Protein AF-A0A8I6S259-F1 (afdb_monomer)

pLDDT: mean 75.03, std 15.64, range [38.78, 97.5]

Structure (mmCIF, N/CA/C/O backbone):
data_AF-A0A8I6S259-F1
#
_entry.id   AF-A0A8I6S259-F1
#
loop_
_atom_site.group_PDB
_atom_site.id
_atom_site.type_symbol
_atom_site.label_atom_id
_atom_site.label_alt_id
_atom_site.label_comp_id
_atom_site.label_asym_id
_atom_site.label_entity_id
_atom_site.label_seq_id
_atom_site.pdbx_PDB_ins_code
_atom_site.Cartn_x
_atom_site.Cartn_y
_atom_site.Cartn_z
_atom_site.occupancy
_atom_site.B_iso_or_equiv
_atom_site.auth_seq_id
_atom_site.auth_comp_id
_atom_site.auth_asym_id
_atom_site.auth_atom_id
_atom_site.pdbx_PDB_model_num
ATOM 1 N N . MET A 1 1 ? -54.378 41.613 -14.736 1.00 38.78 1 MET A N 1
ATOM 2 C CA . MET A 1 1 ? -54.073 41.011 -13.419 1.00 38.78 1 MET A CA 1
ATOM 3 C C . MET A 1 1 ? -52.557 40.921 -13.342 1.00 38.78 1 MET A C 1
ATOM 5 O O . MET A 1 1 ? -51.983 40.235 -14.173 1.00 38.78 1 MET A O 1
ATOM 9 N N . GLY A 1 2 ? -51.939 41.792 -12.538 1.00 46.84 2 GLY A N 1
ATOM 10 C CA . GLY A 1 2 ? -50.554 42.257 -12.702 1.00 46.84 2 GLY A CA 1
ATOM 11 C C . GLY A 1 2 ? -49.469 41.297 -12.212 1.00 46.84 2 GLY A C 1
ATOM 12 O O . GLY A 1 2 ? -49.642 40.608 -11.212 1.00 46.84 2 GLY A O 1
ATOM 13 N N . GLU A 1 3 ? -48.351 41.296 -12.938 1.00 56.00 3 GLU A N 1
ATOM 14 C CA . GLU A 1 3 ? -47.105 40.598 -12.616 1.00 56.00 3 GLU A CA 1
ATOM 15 C C . GLU A 1 3 ? -46.455 41.259 -11.384 1.00 56.00 3 GLU A C 1
ATOM 17 O O . GLU A 1 3 ? -46.170 42.457 -11.383 1.00 56.00 3 GLU A O 1
ATOM 22 N N . SER A 1 4 ? -46.260 40.500 -10.304 1.00 58.19 4 SER A N 1
ATOM 23 C CA . SER A 1 4 ? -45.637 40.975 -9.066 1.00 58.19 4 SER A CA 1
ATOM 24 C C . SER A 1 4 ? -44.118 41.101 -9.238 1.00 58.19 4 SER A C 1
ATOM 26 O O . SER A 1 4 ? -43.388 40.128 -9.050 1.00 58.19 4 SER A O 1
ATOM 28 N N . GLY A 1 5 ? -43.649 42.290 -9.622 1.00 64.00 5 GLY A N 1
ATOM 29 C CA . GLY A 1 5 ? -42.230 42.657 -9.580 1.00 64.00 5 GLY A CA 1
ATOM 30 C C . GLY A 1 5 ? -41.739 42.904 -8.148 1.00 64.00 5 GLY A C 1
ATOM 31 O O . GLY A 1 5 ? -42.523 43.263 -7.271 1.00 64.00 5 GLY A O 1
ATOM 32 N N . ASP A 1 6 ? -40.441 42.697 -7.914 1.00 68.62 6 ASP A N 1
ATOM 33 C CA . ASP A 1 6 ? -39.787 42.893 -6.613 1.00 68.62 6 ASP A CA 1
ATOM 34 C C . ASP A 1 6 ? -39.944 44.354 -6.130 1.00 68.62 6 ASP A C 1
ATOM 36 O O . ASP A 1 6 ? -39.502 45.269 -6.835 1.00 68.62 6 ASP A O 1
ATOM 40 N N . PRO A 1 7 ? -40.553 44.606 -4.950 1.00 67.88 7 PRO A N 1
ATOM 41 C CA . PRO A 1 7 ? -40.802 45.960 -4.449 1.00 67.88 7 PRO A CA 1
ATOM 42 C C . PRO A 1 7 ? -39.524 46.755 -4.139 1.00 67.88 7 PRO A C 1
ATOM 44 O O . PRO A 1 7 ? -39.611 47.962 -3.912 1.00 67.88 7 PRO A O 1
ATOM 47 N N . TYR A 1 8 ? -38.350 46.114 -4.136 1.00 71.12 8 TYR A N 1
ATOM 48 C CA . TYR A 1 8 ? -37.067 46.757 -3.836 1.00 71.12 8 TYR A CA 1
ATOM 49 C C . TYR A 1 8 ? -36.124 46.878 -5.044 1.00 71.12 8 TYR A C 1
ATOM 51 O O . TYR A 1 8 ? -34.986 47.330 -4.891 1.00 71.12 8 TYR A O 1
ATOM 59 N N . PHE A 1 9 ? -36.561 46.511 -6.254 1.00 72.88 9 PHE A N 1
ATOM 60 C CA . PHE A 1 9 ? -35.723 46.627 -7.448 1.00 72.88 9 PHE A CA 1
ATOM 61 C C . PHE A 1 9 ? -35.606 48.086 -7.914 1.00 72.88 9 PHE A C 1
ATOM 63 O O . PHE A 1 9 ? -36.580 48.685 -8.368 1.00 72.88 9 PHE A O 1
ATOM 70 N N . VAL A 1 10 ? -34.397 48.655 -7.846 1.00 74.56 10 VAL A N 1
ATOM 71 C CA . VAL A 1 10 ? -34.090 50.007 -8.348 1.00 74.56 10 VAL A CA 1
ATOM 72 C C . VAL A 1 10 ? -33.462 49.899 -9.747 1.00 74.56 10 VAL A C 1
ATOM 74 O O . VAL A 1 10 ? -32.316 49.449 -9.861 1.00 74.56 10 VAL A O 1
ATOM 77 N N . PRO A 1 11 ? -34.161 50.300 -10.829 1.00 72.81 11 PRO A N 1
ATOM 78 C CA . PRO A 1 11 ? -33.643 50.167 -12.187 1.00 72.81 11 PRO A CA 1
ATOM 79 C C . PRO A 1 11 ? -32.402 51.041 -12.416 1.00 72.81 11 PRO A C 1
ATOM 81 O O . PRO A 1 11 ? -32.417 52.250 -12.195 1.00 72.81 11 PRO A O 1
ATOM 84 N N . THR A 1 12 ? -31.322 50.450 -12.925 1.00 75.81 12 THR A N 1
ATOM 85 C CA . THR A 1 12 ? -30.148 51.184 -13.428 1.00 75.81 12 THR A CA 1
ATOM 86 C C . THR A 1 12 ? -30.270 51.454 -14.932 1.00 75.81 12 THR A C 1
ATOM 88 O O . THR A 1 12 ? -31.060 50.819 -15.630 1.00 75.81 12 THR A O 1
ATOM 91 N N . ARG A 1 13 ? -29.472 52.378 -15.483 1.00 67.00 13 ARG A N 1
ATOM 92 C CA . ARG A 1 13 ? -29.540 52.810 -16.899 1.00 67.00 1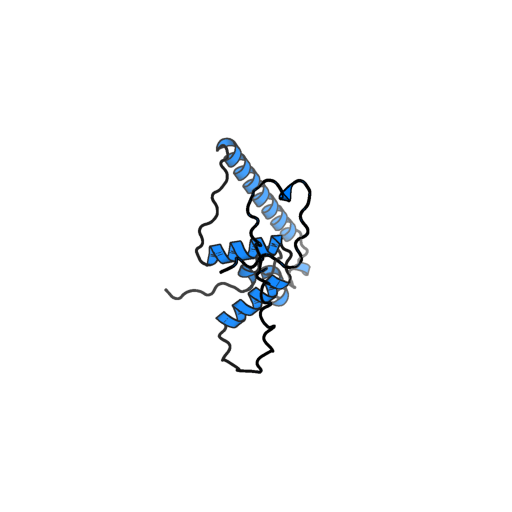3 ARG A CA 1
ATOM 93 C C . ARG A 1 13 ? -29.383 51.668 -17.922 1.00 67.00 13 ARG A C 1
ATOM 95 O O . ARG A 1 13 ? -29.850 51.789 -19.051 1.00 67.00 13 ARG A O 1
ATOM 102 N N . SER A 1 14 ? -28.751 50.558 -17.540 1.00 65.69 14 SER A N 1
ATOM 103 C CA . SER A 1 14 ? -28.657 49.330 -18.344 1.00 65.69 14 SER A CA 1
ATOM 104 C C . SER A 1 14 ? -29.906 48.442 -18.252 1.00 65.69 14 SER A C 1
ATOM 106 O O . SER A 1 14 ? -30.209 47.740 -19.212 1.00 65.69 14 SER A O 1
ATOM 108 N N . SER A 1 15 ? -30.654 48.501 -17.147 1.00 64.62 15 SER A N 1
ATOM 109 C CA . SER A 1 15 ? -31.844 47.673 -16.889 1.00 64.62 15 SER A CA 1
ATOM 110 C C . SER A 1 15 ? -33.110 48.125 -17.632 1.00 64.62 15 SER A C 1
ATOM 112 O O . SER A 1 15 ? -34.008 47.315 -17.833 1.00 64.62 15 SER A O 1
ATOM 114 N N . VAL A 1 16 ? -33.157 49.380 -18.101 1.00 63.53 16 VAL A N 1
ATOM 115 C CA . VAL A 1 16 ? -34.288 49.969 -18.855 1.00 63.53 16 VAL A CA 1
ATOM 116 C C . VAL A 1 16 ? -34.340 49.472 -20.310 1.00 63.53 16 VAL A C 1
ATOM 118 O O . VAL A 1 16 ? -35.315 49.697 -21.023 1.00 63.53 16 VAL A O 1
ATOM 121 N N . ARG A 1 17 ? -33.307 48.758 -20.779 1.00 62.50 17 ARG A N 1
ATOM 122 C CA . ARG A 1 17 ? -33.260 48.197 -22.136 1.00 62.50 17 ARG A CA 1
ATOM 123 C C . ARG A 1 17 ? -34.144 46.952 -22.261 1.00 62.50 17 ARG A C 1
ATOM 125 O O . ARG A 1 17 ? -33.601 45.885 -22.478 1.00 62.50 17 ARG A O 1
ATOM 132 N N . GLY A 1 18 ? -35.465 47.069 -22.107 1.00 62.84 18 GLY A N 1
ATOM 133 C CA . GLY A 1 18 ? -36.498 46.120 -22.577 1.00 62.84 18 GLY A CA 1
ATOM 134 C C . GLY A 1 18 ? -36.396 44.634 -22.185 1.00 62.84 18 GLY A C 1
ATOM 135 O O . GLY A 1 18 ? -37.230 43.843 -22.617 1.00 62.84 18 GLY A O 1
ATOM 136 N N . VAL A 1 19 ? -35.397 44.230 -21.402 1.00 64.25 19 VAL A N 1
ATOM 137 C CA . VAL A 1 19 ? -35.167 42.848 -20.985 1.00 64.25 19 VAL A CA 1
ATOM 138 C C . VAL A 1 19 ? -35.947 42.614 -19.698 1.00 64.25 19 VAL A C 1
ATOM 140 O O . VAL A 1 19 ? -35.794 43.360 -18.732 1.00 64.25 19 VAL A O 1
ATOM 143 N N . LYS A 1 20 ? -36.802 41.588 -19.700 1.00 69.00 20 LYS A N 1
ATOM 144 C CA . LYS A 1 20 ? -37.538 41.144 -18.512 1.00 69.00 20 LYS A CA 1
ATOM 145 C C . LYS A 1 20 ? -36.546 40.532 -17.520 1.00 69.00 20 LYS A C 1
ATOM 147 O O . LYS A 1 20 ? -35.781 39.648 -17.897 1.00 69.00 20 LYS A O 1
ATOM 152 N N . HIS A 1 21 ? -36.545 41.012 -16.278 1.00 67.38 21 HIS A N 1
ATOM 153 C CA . HIS A 1 21 ? -35.674 40.504 -15.215 1.00 67.38 21 HIS A CA 1
ATOM 154 C C . HIS A 1 21 ? -36.468 39.537 -14.336 1.00 67.38 21 HIS A C 1
ATOM 156 O O . HIS A 1 21 ? -37.525 39.902 -13.829 1.00 67.38 21 HIS A O 1
ATOM 162 N N . GLU A 1 22 ? -35.961 38.319 -14.151 1.00 72.75 22 GLU A N 1
ATOM 163 C CA . GLU A 1 22 ? -36.546 37.318 -13.253 1.00 72.75 22 GLU A CA 1
ATOM 164 C C . GLU A 1 22 ? -35.669 37.157 -12.005 1.00 72.75 22 GLU A C 1
ATOM 166 O O . GLU A 1 22 ? -34.440 37.080 -12.095 1.00 72.75 22 GLU A O 1
ATOM 171 N N . VAL A 1 23 ? -36.293 37.102 -10.827 1.00 72.50 23 VAL A N 1
ATOM 172 C CA . VAL A 1 23 ? -35.585 36.898 -9.557 1.00 72.50 23 VAL A CA 1
ATOM 173 C C . VAL A 1 23 ? -35.315 35.406 -9.368 1.00 72.50 23 VAL A C 1
ATOM 175 O O . VAL A 1 23 ? -36.231 34.626 -9.114 1.00 72.50 23 VAL A O 1
ATOM 178 N N . VAL A 1 24 ? -34.047 34.997 -9.457 1.00 74.81 24 VAL A N 1
ATOM 179 C CA . VAL A 1 24 ? -33.623 33.618 -9.172 1.00 74.81 24 VAL A CA 1
ATOM 180 C C . VAL A 1 24 ? -33.129 33.528 -7.729 1.00 74.81 24 VAL A C 1
ATOM 182 O O . VAL A 1 24 ? -32.024 33.964 -7.406 1.00 74.81 24 VAL A O 1
ATOM 185 N N . VAL A 1 25 ? -33.941 32.943 -6.846 1.00 75.94 25 VAL A N 1
ATOM 186 C CA . VAL A 1 25 ? -33.551 32.673 -5.454 1.00 75.94 25 VAL A CA 1
ATOM 187 C C . VAL A 1 25 ? -32.760 31.367 -5.401 1.00 75.94 25 VAL A C 1
ATOM 189 O O . VAL A 1 25 ? -33.317 30.278 -5.537 1.00 75.94 25 VAL A O 1
ATOM 192 N N . PHE A 1 26 ? -31.449 31.455 -5.1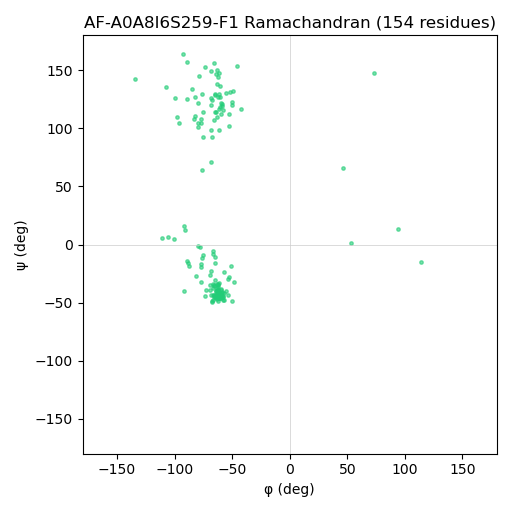83 1.00 64.12 26 PHE A N 1
ATOM 193 C CA . PHE A 1 26 ? -30.627 30.276 -4.919 1.00 64.12 26 PHE A CA 1
ATOM 194 C C . PHE A 1 26 ? -30.821 29.810 -3.472 1.00 64.12 26 PHE A C 1
ATOM 196 O O . PHE A 1 26 ? -30.326 30.428 -2.532 1.00 64.12 26 PHE A O 1
ATOM 203 N N . SER A 1 27 ? -31.514 28.685 -3.283 1.00 73.25 27 SER A N 1
ATOM 204 C CA . SER A 1 27 ? -31.506 27.978 -2.002 1.00 73.25 27 SER A CA 1
ATOM 205 C C . SER A 1 27 ? -30.224 27.150 -1.895 1.00 73.25 27 SER A C 1
ATOM 207 O O . SER A 1 27 ? -30.096 26.098 -2.531 1.00 73.25 27 SER A O 1
ATOM 209 N N . GLU A 1 28 ? -29.261 27.598 -1.094 1.00 67.56 28 GLU A N 1
ATOM 210 C CA . GLU A 1 28 ? -28.123 26.756 -0.734 1.00 67.56 28 GLU A CA 1
ATOM 211 C C . GLU A 1 28 ? -28.630 25.513 0.012 1.00 67.56 28 GLU A C 1
ATOM 213 O O . GLU A 1 28 ? -29.180 25.608 1.113 1.00 67.56 28 GLU A O 1
ATOM 218 N N . LYS A 1 29 ? -28.431 24.321 -0.564 1.00 64.56 29 LYS A N 1
ATOM 219 C CA . LYS A 1 29 ? -28.595 23.066 0.179 1.00 64.56 29 LYS A CA 1
ATOM 220 C C . LYS A 1 29 ? -27.494 22.999 1.233 1.00 64.56 29 LYS A C 1
ATOM 222 O O . LYS A 1 29 ? -26.393 22.523 0.963 1.00 64.56 29 LYS A O 1
ATOM 227 N N . ARG A 1 30 ? -27.779 23.485 2.441 1.00 64.50 30 ARG A N 1
ATOM 228 C CA . ARG A 1 30 ? -26.901 23.276 3.595 1.00 64.50 30 ARG A CA 1
ATOM 229 C C . ARG A 1 30 ? -26.779 21.771 3.820 1.00 64.50 30 ARG A C 1
ATOM 231 O O . ARG A 1 30 ? -27.782 21.092 4.014 1.00 64.50 30 ARG A O 1
ATOM 238 N N . HIS A 1 31 ? -25.559 21.241 3.776 1.00 63.38 31 HIS A N 1
ATOM 239 C CA . HIS A 1 31 ? -25.311 19.861 4.178 1.00 63.38 31 HIS A CA 1
ATOM 240 C C . HIS A 1 31 ? -25.738 19.701 5.639 1.00 63.38 31 HIS A C 1
ATOM 242 O O . HIS A 1 31 ? -25.119 20.278 6.535 1.00 63.38 31 HIS A O 1
ATOM 248 N N . GLU A 1 32 ? -26.796 18.930 5.879 1.00 63.91 32 GLU A N 1
ATOM 249 C CA . GLU A 1 32 ? -27.200 18.559 7.227 1.00 63.91 32 GLU A CA 1
ATOM 250 C C . GLU A 1 32 ? -26.030 17.835 7.899 1.00 63.91 32 GLU A C 1
ATOM 252 O O . GLU A 1 32 ? -25.584 16.765 7.467 1.00 63.91 32 GLU A O 1
ATOM 257 N N . LYS A 1 33 ? -25.485 18.443 8.957 1.00 62.91 33 LYS A N 1
ATOM 258 C CA . LYS A 1 33 ? -24.556 17.746 9.839 1.00 62.91 33 LYS A CA 1
ATOM 259 C C . LYS A 1 33 ? -25.346 16.602 10.462 1.00 62.91 33 LYS A C 1
ATOM 261 O O . LYS A 1 33 ? -26.240 16.849 11.265 1.00 62.91 33 LYS A O 1
ATOM 266 N N . LYS A 1 34 ? -25.027 15.363 10.073 1.00 61.81 34 LYS A N 1
ATOM 267 C CA . LYS A 1 34 ? -25.600 14.170 10.707 1.00 61.81 34 LYS A CA 1
ATOM 268 C C . LYS A 1 34 ? -25.457 14.320 12.226 1.00 61.81 34 LYS A C 1
ATOM 270 O O . LYS A 1 34 ? -24.356 14.676 12.666 1.00 61.81 34 LYS A O 1
ATOM 275 N N . PRO A 1 35 ? -26.518 14.076 13.013 1.00 47.53 35 PRO A N 1
ATOM 276 C CA . PRO A 1 35 ? -26.422 14.158 14.460 1.00 47.53 35 PRO A CA 1
ATOM 277 C C . PRO A 1 35 ? -25.293 13.235 14.917 1.00 47.53 35 PRO A C 1
ATOM 279 O O . PRO A 1 35 ? -25.194 12.085 14.480 1.00 47.53 35 PRO A O 1
ATOM 282 N N . VAL A 1 36 ? -24.404 13.768 15.757 1.00 56.59 36 VAL A N 1
ATOM 283 C CA . VAL A 1 36 ? -23.436 12.964 16.501 1.00 56.59 36 VAL A CA 1
ATOM 284 C C . VAL A 1 36 ? -24.284 12.055 17.376 1.00 56.59 36 VAL A C 1
ATOM 286 O O . VAL A 1 36 ? -24.850 12.504 18.367 1.00 56.59 36 VAL A O 1
ATOM 289 N N . VAL A 1 37 ? -24.471 10.817 16.919 1.00 57.38 37 VAL A N 1
ATOM 290 C CA . VAL A 1 37 ? -25.287 9.811 17.593 1.00 57.38 37 VAL A CA 1
ATOM 291 C C . VAL A 1 37 ? -24.785 9.716 19.026 1.00 57.38 37 VAL A C 1
ATOM 293 O O . VAL A 1 37 ? -23.638 9.334 19.270 1.00 57.38 37 VAL A O 1
ATOM 296 N N . ALA A 1 38 ? -25.637 10.147 19.956 1.00 50.19 38 ALA A N 1
ATOM 297 C CA . ALA A 1 38 ? -25.437 9.960 21.376 1.00 50.19 38 ALA A CA 1
ATOM 298 C C . ALA A 1 38 ? -25.163 8.474 21.614 1.00 50.19 38 ALA A C 1
ATOM 300 O O . ALA A 1 38 ? -25.864 7.620 21.077 1.00 50.19 38 ALA A O 1
ATOM 301 N N . ALA A 1 39 ? -24.107 8.185 22.372 1.00 54.62 39 ALA A N 1
ATOM 302 C CA . ALA A 1 39 ? -23.695 6.836 22.715 1.00 54.62 39 ALA A CA 1
ATOM 303 C C . ALA A 1 39 ? -24.879 6.059 23.313 1.00 54.62 39 ALA A C 1
ATOM 305 O O . ALA A 1 39 ? -25.238 6.250 24.477 1.00 54.62 39 ALA A O 1
ATOM 306 N N . GLU A 1 40 ? -25.491 5.194 22.505 1.00 54.06 40 GLU A N 1
ATOM 307 C CA . GLU A 1 40 ? -26.465 4.228 22.984 1.00 54.06 40 GLU A CA 1
ATOM 308 C C . GLU A 1 40 ? -25.744 3.278 23.938 1.00 54.06 40 GLU A C 1
ATOM 310 O O . GLU A 1 40 ? -24.817 2.547 23.578 1.00 54.06 40 GLU A O 1
ATOM 315 N N . LYS A 1 41 ? -26.154 3.354 25.201 1.00 52.56 41 LYS A N 1
ATOM 316 C CA . LYS A 1 41 ? -25.698 2.489 26.275 1.00 52.56 41 LYS A CA 1
ATOM 317 C C . LYS A 1 41 ? -26.060 1.041 25.936 1.00 52.56 41 LYS A C 1
ATOM 319 O O . LYS A 1 41 ? -27.229 0.695 25.819 1.00 52.56 41 LYS A O 1
ATOM 324 N N . SER A 1 42 ? -25.022 0.216 25.812 1.00 52.47 42 SER A N 1
ATOM 325 C CA . SER A 1 42 ? -24.998 -1.194 26.216 1.00 52.47 42 SER A CA 1
ATOM 326 C C . SER A 1 42 ? -26.195 -2.057 25.800 1.00 52.47 42 SER A C 1
ATOM 328 O O . SER A 1 42 ? -26.868 -2.640 26.644 1.00 52.47 42 SER A O 1
ATOM 330 N N . ASN A 1 43 ? -26.373 -2.271 24.498 1.00 51.78 43 ASN A N 1
ATOM 331 C CA . ASN A 1 43 ? -26.690 -3.630 24.078 1.00 51.78 43 ASN A CA 1
ATOM 332 C C . ASN A 1 43 ? -25.359 -4.380 24.071 1.00 51.78 43 ASN A C 1
ATOM 334 O O . ASN A 1 43 ? -24.562 -4.202 23.149 1.00 51.78 43 ASN A O 1
ATOM 338 N N . ILE A 1 44 ? -25.091 -5.174 25.112 1.00 59.31 44 ILE A N 1
ATOM 339 C CA . ILE A 1 44 ? -24.019 -6.177 25.092 1.00 59.31 44 ILE A CA 1
ATOM 340 C C . ILE A 1 44 ? -24.475 -7.243 24.089 1.00 59.31 44 ILE A C 1
ATOM 342 O O . ILE A 1 44 ? -24.921 -8.325 24.450 1.00 59.31 44 ILE A O 1
ATOM 346 N N . LYS A 1 45 ? -24.467 -6.892 22.800 1.00 65.31 45 LYS A N 1
ATOM 347 C CA . LYS A 1 45 ? -24.526 -7.872 21.728 1.00 65.31 45 LYS A CA 1
ATOM 348 C C . LYS A 1 45 ? -23.282 -8.714 21.926 1.00 65.31 45 LYS A C 1
ATOM 350 O O . LYS A 1 45 ? -22.190 -8.158 22.057 1.00 65.31 45 LYS A O 1
ATOM 355 N N . GLU A 1 46 ? -23.460 -10.024 22.007 1.00 71.19 46 GLU A N 1
ATOM 356 C CA . GLU A 1 46 ? -22.354 -10.971 21.986 1.00 71.19 46 GLU A CA 1
ATOM 357 C C . GLU A 1 46 ? -21.365 -10.522 20.906 1.00 71.19 46 GLU A C 1
ATOM 359 O O . GLU A 1 46 ? -21.726 -10.377 19.735 1.00 71.19 46 GLU A O 1
ATOM 364 N N . LEU A 1 47 ? -20.146 -10.172 21.325 1.00 68.50 47 LEU A N 1
ATOM 365 C CA . LEU A 1 47 ? -19.155 -9.605 20.425 1.00 68.50 47 LEU A CA 1
ATOM 366 C C . LEU A 1 47 ? -18.725 -10.698 19.451 1.00 68.50 47 LEU A C 1
ATOM 368 O O . LEU A 1 47 ? -17.865 -11.523 19.764 1.00 68.50 47 LEU A O 1
ATOM 372 N N . ASP A 1 48 ? -19.300 -10.693 18.248 1.00 86.75 48 ASP A N 1
ATOM 373 C CA . ASP A 1 48 ? -18.752 -11.476 17.151 1.00 86.75 48 ASP A CA 1
ATOM 374 C C . ASP A 1 48 ? -17.313 -10.998 16.932 1.00 86.75 48 ASP A C 1
ATOM 376 O O . ASP A 1 48 ? -17.045 -9.834 16.612 1.00 86.75 48 ASP A O 1
ATOM 380 N N . MET A 1 49 ? -16.362 -11.915 17.097 1.00 83.81 49 MET A N 1
ATOM 381 C CA . MET A 1 49 ? -14.939 -11.646 16.920 1.00 83.81 49 MET A CA 1
ATOM 382 C C . MET A 1 49 ? -14.637 -11.003 15.561 1.00 83.81 49 MET A C 1
ATOM 384 O O . MET A 1 49 ? -13.656 -10.264 15.444 1.00 83.81 49 MET A O 1
ATOM 388 N N . LYS A 1 50 ? -15.453 -11.255 14.526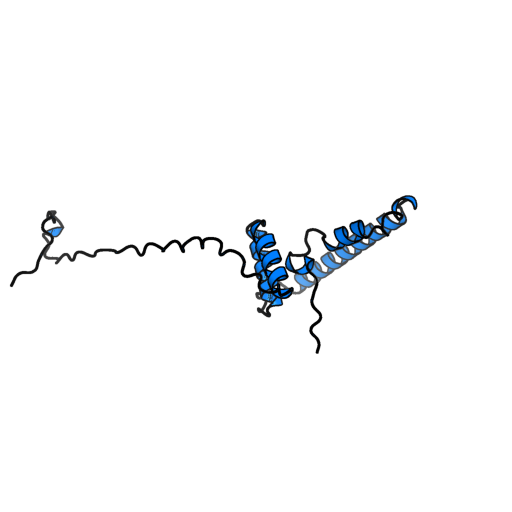 1.00 83.56 50 LYS A N 1
ATOM 389 C CA . LYS A 1 50 ? -15.328 -10.581 13.224 1.00 83.56 50 LYS A CA 1
ATOM 390 C C . LYS A 1 50 ? -15.640 -9.087 13.312 1.00 83.56 50 LYS A C 1
ATOM 392 O O . LYS A 1 50 ? -14.891 -8.292 12.745 1.00 83.56 50 LYS A O 1
ATOM 397 N N . GLN A 1 51 ? -16.700 -8.713 14.026 1.00 87.38 51 GLN A N 1
ATOM 398 C CA . GLN A 1 51 ? -17.100 -7.318 14.221 1.00 87.38 51 GLN A CA 1
ATOM 399 C C . GLN A 1 51 ? -16.058 -6.574 15.057 1.00 87.38 51 GLN A C 1
ATOM 401 O O . GLN A 1 51 ? -15.543 -5.549 14.614 1.00 87.38 51 GLN A O 1
ATOM 406 N N . ALA A 1 52 ? -15.629 -7.160 16.180 1.00 88.94 52 ALA A N 1
ATOM 407 C CA . ALA A 1 52 ? -14.596 -6.573 17.034 1.00 88.94 52 ALA A CA 1
ATOM 408 C C . ALA A 1 52 ? -13.281 -6.320 16.271 1.00 88.94 52 ALA A C 1
ATOM 410 O O . ALA A 1 52 ? -12.664 -5.261 16.391 1.00 88.94 52 ALA A O 1
ATOM 411 N N . ARG A 1 53 ? -12.856 -7.262 15.415 1.00 84.00 53 ARG A N 1
ATOM 412 C CA . ARG A 1 53 ? -11.674 -7.074 14.551 1.00 84.00 53 ARG A CA 1
ATOM 413 C C . ARG A 1 53 ? -11.838 -5.901 13.588 1.00 84.00 53 ARG A C 1
ATOM 415 O O . ARG A 1 53 ? -10.878 -5.163 13.370 1.00 84.00 53 ARG A O 1
ATOM 422 N N . PHE A 1 54 ? -13.022 -5.739 13.005 1.00 86.25 54 PHE A N 1
ATOM 423 C CA . PHE A 1 54 ? -13.299 -4.649 12.075 1.00 86.25 54 PHE A CA 1
ATOM 424 C C . PHE A 1 54 ? -13.323 -3.284 12.776 1.00 86.25 54 PHE A C 1
ATOM 426 O O . PHE A 1 54 ? -12.767 -2.317 12.255 1.00 86.25 54 PHE A O 1
ATOM 433 N N . GLU A 1 55 ? -13.884 -3.204 13.981 1.00 90.56 55 GLU A N 1
ATOM 434 C CA . GLU A 1 55 ? -13.870 -1.981 14.791 1.00 90.56 55 GLU A CA 1
ATOM 435 C C . GLU A 1 55 ? -12.453 -1.580 15.200 1.00 90.56 55 GLU A C 1
ATOM 437 O O . GLU A 1 55 ? -12.069 -0.421 15.032 1.00 90.56 55 GLU A O 1
ATOM 442 N N . ILE A 1 56 ? -11.638 -2.545 15.640 1.00 88.56 56 ILE A N 1
ATOM 443 C CA . ILE A 1 56 ? -10.220 -2.313 15.941 1.00 88.56 56 ILE A CA 1
ATOM 444 C C . ILE A 1 56 ? -9.478 -1.824 14.692 1.00 88.56 56 ILE A C 1
ATOM 446 O O . ILE A 1 56 ? -8.682 -0.892 14.787 1.00 88.56 56 ILE A O 1
ATOM 450 N N . TYR A 1 57 ? -9.741 -2.407 13.519 1.00 87.31 57 TYR A N 1
ATOM 451 C CA . TYR A 1 57 ? -9.160 -1.943 12.256 1.00 87.31 57 TYR A CA 1
ATOM 452 C C . TYR A 1 57 ? -9.562 -0.492 11.946 1.00 87.31 57 TYR A C 1
ATOM 454 O O . TYR A 1 57 ? -8.700 0.331 11.631 1.00 87.31 57 TYR A O 1
ATOM 462 N N . LYS A 1 58 ? -10.849 -0.148 12.088 1.00 90.75 58 LYS A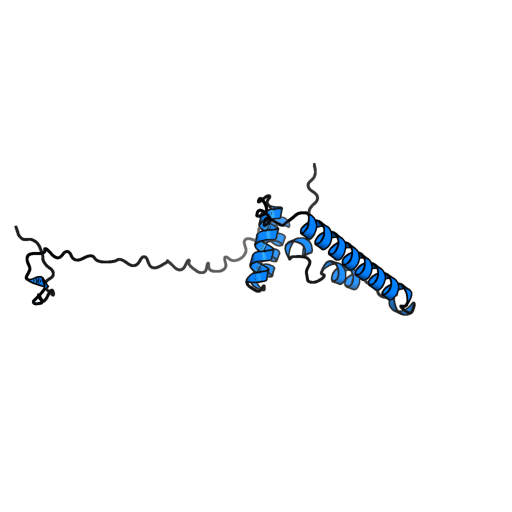 N 1
ATOM 463 C CA . LYS A 1 58 ? -11.363 1.212 11.861 1.00 90.75 58 LYS A CA 1
ATOM 464 C C . LYS A 1 58 ? -10.726 2.219 12.821 1.00 90.75 58 LYS A C 1
ATOM 466 O O . LYS A 1 58 ? -10.316 3.295 12.393 1.00 90.75 58 LYS A O 1
ATOM 471 N N . PHE A 1 59 ? -10.595 1.852 14.094 1.00 91.94 59 PHE A N 1
ATOM 472 C CA . PHE A 1 59 ? -9.914 2.657 15.106 1.00 91.94 59 PHE A CA 1
ATOM 473 C C . PHE A 1 59 ? -8.417 2.814 14.810 1.00 91.94 59 PHE A C 1
ATOM 475 O O . PHE A 1 59 ? -7.871 3.913 14.880 1.00 91.94 59 PHE A O 1
ATOM 482 N N . ALA A 1 60 ? -7.738 1.740 14.404 1.00 88.38 60 ALA A N 1
ATOM 483 C CA . ALA A 1 60 ? -6.346 1.831 13.985 1.00 88.38 60 ALA A CA 1
ATOM 484 C C . ALA A 1 60 ? -6.208 2.806 12.807 1.00 88.38 60 ALA A C 1
ATOM 486 O O . ALA A 1 60 ? -5.312 3.646 12.818 1.00 88.38 60 ALA A O 1
ATOM 487 N N . GLN A 1 61 ? -7.144 2.762 11.851 1.00 88.19 61 GLN A N 1
ATOM 488 C CA . GLN A 1 61 ? -7.166 3.630 10.679 1.00 88.19 61 GLN A CA 1
ATOM 489 C C . GLN A 1 61 ? -7.305 5.122 11.018 1.00 88.19 61 GLN A C 1
ATOM 491 O O . GLN A 1 61 ? -6.715 5.956 10.323 1.00 88.19 61 GLN A O 1
ATOM 496 N N . THR A 1 62 ? -8.040 5.491 12.074 1.00 90.44 62 THR A N 1
ATOM 497 C CA . THR A 1 62 ? -8.218 6.908 12.434 1.00 90.44 62 THR A CA 1
ATOM 498 C C . THR A 1 62 ? -6.898 7.594 12.783 1.00 90.44 62 THR A C 1
ATOM 500 O O . THR A 1 62 ? -6.720 8.758 12.416 1.00 90.44 62 THR A O 1
ATOM 503 N N . GLY A 1 63 ? -5.950 6.858 13.376 1.00 89.19 63 GLY A N 1
ATOM 504 C CA . GLY A 1 63 ? -4.636 7.361 13.794 1.00 89.19 63 GLY A CA 1
ATOM 505 C C . GLY A 1 63 ? -3.580 7.492 12.688 1.00 89.19 63 GLY A C 1
ATOM 506 O O . GLY A 1 63 ? -2.468 7.922 12.977 1.00 89.19 63 GLY A O 1
ATOM 507 N N . LEU A 1 64 ? -3.880 7.129 11.434 1.00 88.38 64 LEU A N 1
ATOM 508 C CA . LEU A 1 64 ? -2.909 7.240 10.338 1.00 88.38 64 LEU A CA 1
ATOM 509 C C . LEU A 1 64 ? -2.930 8.592 9.627 1.00 88.38 64 LEU A C 1
ATOM 511 O O . LEU A 1 64 ? -3.941 9.298 9.571 1.00 88.38 64 LEU A O 1
ATOM 515 N N . THR A 1 65 ? -1.802 8.901 8.992 1.00 92.75 65 THR A N 1
ATOM 516 C CA . THR A 1 65 ? -1.685 9.995 8.028 1.00 92.75 65 THR A CA 1
ATOM 517 C C . THR A 1 65 ? -2.527 9.706 6.777 1.00 92.75 65 THR A C 1
ATOM 519 O O . THR A 1 65 ? -2.804 8.551 6.446 1.00 92.75 65 THR A O 1
ATOM 522 N N . ASN A 1 66 ? -2.933 10.747 6.045 1.00 92.75 66 ASN A N 1
ATOM 523 C CA . ASN A 1 66 ? -3.701 10.602 4.801 1.00 92.75 66 ASN A CA 1
ATOM 524 C C . ASN A 1 66 ? -3.087 9.610 3.787 1.00 92.75 66 ASN A C 1
ATOM 526 O O . ASN A 1 66 ? -3.820 8.732 3.321 1.00 92.75 66 ASN A O 1
ATOM 530 N N . PRO A 1 67 ? -1.779 9.657 3.449 1.00 92.25 67 PRO A N 1
ATOM 531 C CA . PRO A 1 67 ? -1.210 8.704 2.496 1.00 92.25 67 PRO A CA 1
ATOM 532 C C . PRO A 1 67 ? -1.292 7.257 2.993 1.00 92.25 67 PRO A C 1
ATOM 534 O O . PRO A 1 67 ? -1.563 6.352 2.201 1.00 92.25 67 PRO A O 1
ATOM 537 N N . ASP A 1 68 ? -1.117 7.021 4.292 1.00 89.69 68 ASP A N 1
ATOM 538 C CA . ASP A 1 68 ? -1.169 5.669 4.845 1.00 89.69 68 ASP A CA 1
ATOM 539 C C . ASP A 1 68 ? -2.611 5.158 4.988 1.00 89.69 68 ASP A C 1
ATOM 541 O O . ASP A 1 68 ? -2.871 3.980 4.730 1.00 89.69 68 ASP A O 1
ATOM 545 N N . LYS A 1 69 ? -3.579 6.049 5.253 1.00 90.81 69 LYS A N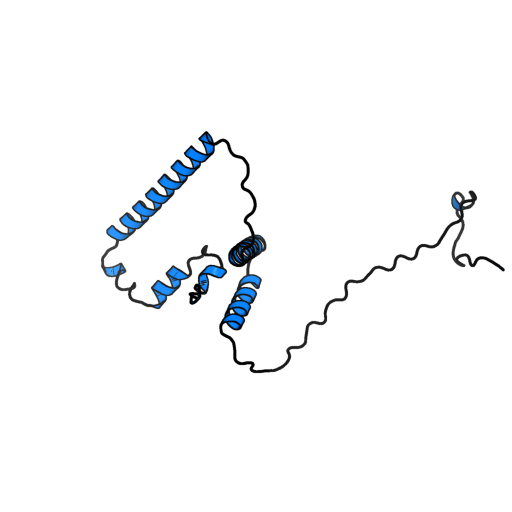 1
ATOM 546 C CA . LYS A 1 69 ? -5.020 5.749 5.150 1.00 90.81 69 LYS A CA 1
ATOM 547 C C . LYS A 1 69 ? -5.390 5.285 3.742 1.00 90.81 69 LYS A C 1
ATOM 549 O O . LYS A 1 69 ? -6.090 4.283 3.593 1.00 90.81 69 LYS A O 1
ATOM 554 N N . HIS A 1 70 ? -4.894 5.964 2.703 1.00 91.81 70 HIS A N 1
ATOM 555 C CA . HIS A 1 70 ? -5.132 5.556 1.315 1.00 91.81 70 HIS A CA 1
ATOM 556 C C . HIS A 1 70 ? -4.520 4.191 0.988 1.00 91.81 70 HIS A C 1
ATOM 558 O O . HIS A 1 70 ? -5.159 3.403 0.291 1.00 91.81 70 HIS A O 1
ATOM 564 N N . LYS A 1 71 ? -3.312 3.888 1.483 1.00 90.44 71 LYS A N 1
ATOM 565 C CA . LYS A 1 71 ? -2.700 2.557 1.320 1.00 90.44 71 LYS A CA 1
ATOM 566 C C . LYS A 1 71 ? -3.548 1.476 1.993 1.00 90.44 71 LYS A C 1
ATOM 568 O O . LYS A 1 71 ? -3.901 0.507 1.330 1.00 90.44 71 LYS A O 1
ATOM 573 N N . SER A 1 72 ? -3.963 1.695 3.243 1.00 90.00 72 SER A N 1
ATOM 574 C CA . SER A 1 72 ? -4.822 0.761 3.988 1.00 90.00 72 SER A CA 1
ATOM 575 C C . SER A 1 72 ? -6.149 0.492 3.277 1.00 90.00 72 SER A C 1
ATOM 577 O O . SER A 1 72 ? -6.566 -0.654 3.145 1.00 90.00 72 SER A O 1
ATOM 579 N N . ASN A 1 73 ? -6.797 1.538 2.756 1.00 90.69 73 ASN A N 1
ATOM 580 C CA . ASN A 1 73 ? -8.042 1.397 1.999 1.00 90.69 73 ASN A CA 1
ATOM 581 C C . ASN A 1 73 ? -7.857 0.599 0.707 1.00 90.69 73 ASN A C 1
ATOM 583 O O . ASN A 1 73 ? -8.708 -0.221 0.369 1.00 90.69 73 ASN A O 1
ATOM 587 N N . LYS A 1 74 ? -6.746 0.813 -0.010 1.00 91.31 74 LYS A N 1
ATOM 588 C CA . LYS A 1 74 ? -6.417 0.030 -1.208 1.00 91.31 74 LYS A CA 1
ATOM 589 C C . LYS A 1 74 ? -6.182 -1.438 -0.860 1.00 91.31 74 LYS A C 1
ATOM 591 O O . LYS A 1 74 ? -6.721 -2.302 -1.539 1.00 91.31 74 LYS A O 1
ATOM 596 N N . GLU A 1 75 ? -5.427 -1.723 0.199 1.00 89.69 75 GLU A N 1
ATOM 597 C CA . GLU A 1 75 ? -5.195 -3.093 0.678 1.00 89.69 75 GLU A CA 1
ATOM 598 C C . GLU A 1 75 ? -6.504 -3.794 1.059 1.00 89.69 75 GLU A C 1
ATOM 600 O O . GLU A 1 75 ? -6.733 -4.931 0.646 1.00 89.69 75 GLU A O 1
ATOM 605 N N . LEU A 1 76 ? -7.389 -3.102 1.785 1.00 89.88 76 LEU A N 1
ATOM 606 C CA . LEU A 1 76 ? -8.711 -3.617 2.134 1.00 89.88 76 LEU A CA 1
ATOM 607 C C . LEU A 1 76 ? -9.553 -3.898 0.885 1.00 89.88 76 LEU A C 1
ATOM 609 O O . LEU A 1 76 ? -10.134 -4.973 0.778 1.00 89.88 76 LEU A O 1
ATOM 613 N N . ALA A 1 77 ? -9.589 -2.971 -0.074 1.00 92.06 77 ALA A N 1
ATOM 614 C CA . ALA A 1 77 ? -10.325 -3.159 -1.320 1.00 92.06 77 ALA A CA 1
ATOM 615 C C . ALA A 1 77 ? -9.825 -4.395 -2.085 1.00 92.06 77 ALA A C 1
ATOM 617 O O . ALA A 1 77 ? -10.634 -5.219 -2.504 1.00 92.06 77 ALA A O 1
ATOM 618 N N . LEU A 1 78 ? -8.504 -4.575 -2.204 1.00 89.69 78 LEU A N 1
ATOM 619 C CA . LEU A 1 78 ? -7.911 -5.762 -2.831 1.00 89.69 78 LEU A CA 1
ATOM 620 C C . LEU A 1 78 ? -8.289 -7.052 -2.089 1.00 89.69 78 LEU A C 1
ATOM 622 O O . LEU A 1 78 ? -8.638 -8.044 -2.725 1.00 89.69 78 LEU A O 1
ATOM 626 N N . ALA A 1 79 ? -8.269 -7.044 -0.754 1.00 85.50 79 ALA A N 1
ATOM 627 C CA . ALA A 1 79 ? -8.669 -8.195 0.057 1.00 85.50 79 ALA A CA 1
ATOM 628 C C . ALA A 1 79 ? -10.163 -8.544 -0.091 1.00 85.50 79 ALA A C 1
ATOM 630 O O . ALA A 1 79 ? -10.532 -9.716 0.000 1.00 85.50 79 ALA A O 1
ATOM 631 N N . LEU A 1 80 ? -11.008 -7.542 -0.350 1.00 89.44 80 LEU A N 1
ATOM 632 C CA . LEU A 1 80 ? -12.426 -7.704 -0.686 1.00 89.44 80 LEU A CA 1
ATOM 633 C C . LEU A 1 80 ? -12.658 -8.129 -2.147 1.00 89.44 80 LEU A C 1
ATOM 635 O O . LEU A 1 80 ? -13.800 -8.361 -2.532 1.00 89.44 80 LEU A O 1
ATOM 639 N N . GLY A 1 81 ? -11.597 -8.266 -2.947 1.00 90.12 81 GLY A N 1
ATOM 640 C CA . GLY A 1 81 ? -11.670 -8.713 -4.338 1.00 90.12 81 GLY A CA 1
ATOM 641 C C . GLY A 1 81 ? -11.748 -7.586 -5.368 1.00 90.12 81 GLY A C 1
ATOM 642 O O . GLY A 1 81 ? -12.043 -7.854 -6.530 1.00 90.12 81 GLY A O 1
ATOM 643 N N . ALA A 1 82 ? -11.477 -6.333 -4.987 1.00 96.25 82 ALA A N 1
ATOM 644 C CA . ALA A 1 82 ? -11.340 -5.256 -5.959 1.00 96.25 82 ALA A CA 1
ATOM 645 C C . ALA A 1 82 ? -10.161 -5.526 -6.908 1.00 96.25 82 ALA A C 1
ATOM 647 O O . ALA A 1 82 ? -9.112 -6.035 -6.508 1.00 96.25 82 ALA A O 1
ATOM 648 N N . VAL A 1 83 ? -10.320 -5.138 -8.171 1.00 95.62 83 VAL A N 1
ATOM 649 C CA . VAL A 1 83 ? -9.276 -5.291 -9.188 1.00 95.62 83 VAL A CA 1
ATOM 650 C C . VAL A 1 83 ? -8.192 -4.221 -8.974 1.00 95.62 83 VAL A C 1
ATOM 652 O O . VAL A 1 83 ? -8.527 -3.038 -8.854 1.00 95.62 83 VAL A O 1
ATOM 655 N N . PRO A 1 84 ? -6.894 -4.585 -8.923 1.00 94.12 84 PRO A N 1
ATOM 656 C CA . PRO A 1 84 ? -5.819 -3.607 -8.793 1.00 94.12 84 PRO A CA 1
ATOM 657 C C . PRO A 1 84 ? -5.760 -2.667 -10.007 1.00 94.12 84 PRO A C 1
ATOM 659 O O . PRO A 1 84 ? -6.083 -3.073 -11.126 1.00 94.12 84 PRO A O 1
ATOM 662 N N . PRO A 1 85 ? -5.301 -1.416 -9.823 1.00 91.94 85 PRO A N 1
ATOM 663 C CA . PRO A 1 85 ? -5.129 -0.492 -10.936 1.00 91.94 85 PRO A CA 1
ATOM 664 C C . PRO A 1 85 ? -4.106 -1.033 -11.943 1.00 91.94 85 PRO A C 1
ATOM 666 O O . PRO A 1 85 ? -3.132 -1.691 -11.572 1.00 91.94 85 PRO A O 1
ATOM 669 N N . LYS A 1 86 ? -4.312 -0.723 -13.229 1.00 94.31 86 LYS A N 1
ATOM 670 C CA . LYS A 1 86 ? -3.390 -1.125 -14.298 1.00 94.31 86 LYS A CA 1
ATOM 671 C C . LYS A 1 86 ? -2.016 -0.480 -14.093 1.00 94.31 86 LYS A C 1
ATOM 673 O O . LYS A 1 86 ? -1.912 0.707 -13.781 1.00 94.31 86 LYS A O 1
ATOM 678 N N . ASN A 1 87 ? -0.961 -1.263 -14.308 1.00 91.44 87 ASN A N 1
ATOM 679 C CA . ASN A 1 87 ? 0.408 -0.758 -14.278 1.00 91.44 87 ASN A CA 1
ATOM 680 C C . ASN A 1 87 ? 0.659 0.185 -15.461 1.00 91.44 87 ASN A C 1
ATOM 682 O O . ASN A 1 87 ? 0.100 0.006 -16.543 1.00 91.44 87 ASN A O 1
ATOM 686 N N . LYS A 1 88 ? 1.542 1.167 -15.260 1.00 93.56 88 LYS A N 1
ATOM 687 C CA . LYS A 1 88 ? 2.007 2.040 -16.344 1.00 93.56 88 LYS A CA 1
ATOM 688 C C . LYS A 1 88 ? 2.783 1.219 -17.376 1.00 93.56 88 LYS A C 1
ATOM 690 O O . LYS A 1 88 ? 3.474 0.263 -17.020 1.00 93.56 88 LYS A O 1
ATOM 695 N N . TYR A 1 89 ? 2.686 1.614 -18.643 1.00 94.56 89 TYR A N 1
ATOM 696 C CA . TYR A 1 89 ? 3.500 1.024 -19.699 1.00 94.56 89 TYR A CA 1
ATOM 697 C C . TYR A 1 89 ? 4.979 1.351 -19.464 1.00 94.56 89 TYR A C 1
ATOM 699 O O . TYR A 1 89 ? 5.341 2.507 -19.245 1.00 94.56 89 TYR A O 1
ATOM 707 N N . LEU A 1 90 ? 5.827 0.325 -19.508 1.00 94.81 90 LEU A N 1
ATOM 708 C CA . LEU A 1 90 ? 7.277 0.431 -19.382 1.00 94.81 90 LEU A CA 1
ATOM 709 C C . LEU A 1 90 ? 7.928 -0.428 -20.468 1.00 94.81 90 LEU A C 1
ATOM 711 O O . LEU A 1 90 ? 7.456 -1.526 -20.764 1.00 94.81 90 LEU A O 1
ATOM 715 N N . ASN A 1 91 ? 9.034 0.050 -21.046 1.00 97.38 91 ASN A N 1
ATOM 716 C CA . ASN A 1 91 ? 9.811 -0.741 -22.001 1.00 97.38 91 ASN A CA 1
ATOM 717 C C . ASN A 1 91 ? 10.331 -2.013 -21.311 1.00 97.38 91 ASN A C 1
ATOM 719 O O . ASN A 1 91 ? 10.955 -1.941 -20.250 1.00 97.38 91 ASN A O 1
ATOM 723 N N . TYR A 1 92 ? 10.111 -3.168 -21.939 1.00 96.00 92 TYR A N 1
ATOM 724 C CA . TYR A 1 92 ? 10.464 -4.470 -21.383 1.00 96.00 92 TYR A CA 1
ATOM 725 C C . TYR A 1 92 ? 11.941 -4.593 -20.983 1.00 96.00 92 TYR A C 1
ATOM 727 O O . TYR A 1 92 ? 12.236 -5.154 -19.927 1.00 96.00 92 TYR A O 1
ATOM 735 N N . LYS A 1 93 ? 12.871 -4.046 -21.781 1.00 97.50 93 LYS A N 1
ATOM 736 C CA . LYS A 1 93 ? 14.312 -4.119 -21.477 1.00 97.50 93 LYS A CA 1
ATOM 737 C C . LYS A 1 93 ? 14.623 -3.415 -20.151 1.00 97.50 93 LYS A C 1
ATOM 739 O O . LYS A 1 93 ? 15.241 -4.012 -19.275 1.00 97.50 93 LYS A O 1
ATOM 744 N N . LYS A 1 94 ? 14.069 -2.212 -19.960 1.00 96.88 94 LYS A N 1
ATOM 745 C CA . LYS A 1 94 ? 14.200 -1.433 -18.716 1.00 96.88 94 LYS A CA 1
ATOM 746 C C . LYS A 1 94 ? 13.560 -2.154 -17.527 1.00 96.88 94 LYS A C 1
ATOM 748 O O . LYS A 1 94 ? 14.207 -2.337 -16.501 1.00 96.88 94 LYS A O 1
ATOM 753 N N . LEU A 1 95 ? 12.338 -2.665 -17.696 1.00 96.19 95 LEU A N 1
ATOM 754 C CA . LEU A 1 95 ? 11.629 -3.407 -16.646 1.00 96.19 95 LEU A CA 1
ATOM 755 C C . LEU A 1 95 ? 12.396 -4.664 -16.199 1.00 96.19 95 LEU A C 1
ATOM 757 O O . LEU A 1 95 ? 12.406 -5.017 -15.017 1.00 96.19 95 LEU A O 1
ATOM 761 N N . LYS A 1 96 ? 13.034 -5.368 -17.139 1.00 97.25 96 LYS A N 1
ATOM 762 C CA . LYS A 1 96 ? 13.834 -6.563 -16.847 1.00 97.25 96 LYS A CA 1
ATOM 763 C C . LYS A 1 96 ? 15.070 -6.216 -16.018 1.00 97.25 96 LYS A C 1
ATOM 765 O O . LYS A 1 96 ? 15.366 -6.926 -15.057 1.00 97.25 96 LYS A O 1
ATOM 770 N N . GLU A 1 97 ? 15.761 -5.134 -16.365 1.00 97.44 97 GLU A N 1
ATOM 771 C CA . GLU A 1 97 ? 16.915 -4.644 -15.608 1.00 97.44 97 GLU A CA 1
ATOM 772 C C . GLU A 1 97 ? 16.533 -4.181 -14.201 1.00 97.44 97 GLU A C 1
ATOM 774 O O . GLU A 1 97 ? 17.196 -4.571 -13.242 1.00 97.44 97 GLU A O 1
ATOM 779 N N . GLU A 1 98 ? 15.449 -3.414 -14.059 1.00 96.25 98 GLU A N 1
ATOM 780 C CA . GLU A 1 98 ? 14.928 -2.976 -12.756 1.00 96.25 98 GLU A CA 1
ATOM 781 C C . GLU A 1 98 ? 14.612 -4.176 -11.858 1.00 96.25 98 GLU A C 1
ATOM 783 O O . GLU A 1 98 ? 15.092 -4.261 -10.728 1.00 96.25 98 GLU A O 1
ATOM 788 N N . ARG A 1 99 ? 13.903 -5.182 -12.388 1.00 96.25 99 ARG A N 1
ATOM 789 C CA . ARG A 1 99 ? 13.611 -6.419 -11.645 1.00 96.25 99 ARG A CA 1
ATOM 790 C C . ARG A 1 99 ? 14.867 -7.197 -11.261 1.00 96.25 99 ARG A C 1
ATOM 792 O O . ARG A 1 99 ? 14.870 -7.846 -10.214 1.00 96.25 99 ARG A O 1
ATOM 799 N N . LYS A 1 100 ? 15.908 -7.192 -12.099 1.00 97.44 100 LYS A N 1
ATOM 800 C CA . LYS A 1 100 ? 17.186 -7.846 -11.783 1.00 97.44 100 LYS A CA 1
ATOM 801 C C . LYS A 1 100 ? 17.884 -7.117 -10.631 1.00 97.44 100 LYS A C 1
ATOM 803 O O . LYS A 1 100 ? 18.219 -7.765 -9.641 1.00 97.44 100 LYS A O 1
ATOM 808 N N . ARG A 1 101 ? 17.980 -5.785 -10.704 1.00 96.75 101 ARG A N 1
ATOM 809 C CA . ARG A 1 101 ? 18.543 -4.937 -9.640 1.00 96.75 101 ARG A CA 1
ATOM 810 C C . ARG A 1 101 ? 17.799 -5.111 -8.315 1.00 96.75 101 ARG A C 1
ATOM 812 O O . ARG A 1 101 ? 18.425 -5.385 -7.295 1.00 96.75 101 ARG A O 1
ATOM 819 N N . GLU A 1 102 ? 16.466 -5.073 -8.327 1.00 95.94 102 GLU A N 1
ATOM 820 C CA . GLU A 1 102 ? 15.665 -5.297 -7.117 1.00 95.94 102 GLU A CA 1
ATOM 821 C C . GLU A 1 102 ? 15.902 -6.677 -6.486 1.00 95.94 102 GLU A C 1
ATOM 823 O O . GLU A 1 102 ? 15.905 -6.811 -5.260 1.00 95.94 102 GLU A O 1
ATOM 828 N N . LYS A 1 103 ? 16.055 -7.728 -7.303 1.00 95.94 103 LYS A N 1
ATOM 829 C CA . LYS A 1 103 ? 16.351 -9.080 -6.805 1.00 95.94 103 LYS A CA 1
ATOM 830 C C . LYS A 1 103 ? 17.731 -9.140 -6.161 1.00 95.94 103 LYS A C 1
ATOM 832 O O . LYS A 1 103 ? 17.855 -9.694 -5.071 1.00 95.94 103 LYS A O 1
ATOM 837 N N . GLU A 1 104 ? 18.735 -8.555 -6.802 1.00 95.75 104 GLU A N 1
ATOM 838 C CA . GLU A 1 104 ? 20.098 -8.491 -6.271 1.00 95.75 104 GLU A CA 1
ATOM 839 C C . GLU A 1 104 ? 20.149 -7.710 -4.954 1.00 95.75 104 GLU A C 1
ATOM 841 O O . GLU A 1 104 ? 20.724 -8.195 -3.983 1.00 95.75 104 GLU A O 1
ATOM 846 N N . GLU A 1 105 ? 19.478 -6.560 -4.857 1.00 94.75 105 GLU A N 1
ATOM 847 C CA . GLU A 1 105 ? 19.373 -5.809 -3.600 1.00 94.75 105 GLU A CA 1
ATOM 848 C C . GLU A 1 105 ? 18.659 -6.594 -2.497 1.00 94.75 105 GLU A C 1
ATOM 850 O O . GLU A 1 105 ? 19.081 -6.569 -1.338 1.00 94.75 105 GLU A O 1
ATOM 855 N N . LYS A 1 106 ? 17.572 -7.302 -2.831 1.00 92.56 106 LYS A N 1
ATOM 856 C CA . LYS A 1 106 ? 16.861 -8.160 -1.871 1.00 92.56 106 LYS A CA 1
ATOM 857 C C . LYS A 1 106 ? 17.757 -9.291 -1.374 1.00 92.56 106 LYS A C 1
ATOM 859 O O . LYS A 1 106 ? 17.701 -9.596 -0.184 1.00 92.56 106 LYS A O 1
ATOM 864 N N . ASN A 1 107 ? 18.570 -9.888 -2.243 1.00 92.25 107 ASN A N 1
ATOM 865 C CA . ASN A 1 107 ? 19.522 -10.929 -1.858 1.00 92.25 107 ASN A CA 1
ATOM 866 C C . ASN A 1 107 ? 20.632 -10.357 -0.974 1.00 92.25 107 ASN A C 1
ATOM 868 O O . ASN A 1 107 ? 20.773 -10.814 0.153 1.00 92.25 107 ASN A O 1
ATOM 872 N N . LYS A 1 108 ? 21.272 -9.250 -1.372 1.00 91.62 108 LYS A N 1
ATOM 873 C CA . LYS A 1 108 ? 22.273 -8.556 -0.541 1.00 91.62 108 LYS A CA 1
ATOM 874 C C . LYS A 1 108 ? 21.737 -8.214 0.853 1.00 91.62 108 LYS A C 1
ATOM 876 O O . LYS A 1 108 ? 22.409 -8.448 1.850 1.00 91.62 108 LYS A O 1
ATOM 881 N N . LYS A 1 109 ? 20.500 -7.707 0.960 1.00 89.00 109 LYS A N 1
ATOM 882 C CA . LYS A 1 109 ? 19.856 -7.424 2.260 1.00 89.00 109 LYS A CA 1
ATOM 883 C C . LYS A 1 109 ? 19.651 -8.687 3.103 1.00 89.00 109 LYS A C 1
ATOM 885 O O . LYS A 1 109 ? 19.787 -8.620 4.324 1.00 89.00 109 LYS A O 1
ATOM 890 N N . LYS A 1 110 ? 19.311 -9.822 2.483 1.00 87.12 110 LYS A N 1
ATOM 891 C CA . LYS A 1 110 ? 19.195 -11.116 3.176 1.00 87.12 110 LYS A CA 1
ATOM 892 C C . LYS A 1 110 ? 20.557 -11.613 3.647 1.00 87.12 110 LYS A C 1
ATOM 894 O O . LYS A 1 110 ? 20.653 -12.032 4.797 1.00 87.12 110 LYS A O 1
ATOM 899 N N . ASP A 1 111 ? 21.577 -11.507 2.805 1.00 87.25 111 ASP A N 1
ATOM 900 C CA . ASP A 1 111 ? 22.937 -11.950 3.111 1.00 87.25 111 ASP A CA 1
ATOM 901 C C . ASP A 1 111 ? 23.521 -11.125 4.262 1.00 87.25 111 ASP A C 1
ATOM 903 O O . ASP A 1 111 ? 23.977 -11.687 5.253 1.00 87.25 111 ASP A O 1
ATOM 907 N N . LEU A 1 112 ? 23.375 -9.795 4.219 1.00 86.50 112 LEU A N 1
ATOM 908 C CA . LEU A 1 112 ? 23.742 -8.899 5.323 1.00 86.50 112 LEU A CA 1
ATOM 909 C C . LEU A 1 112 ? 22.985 -9.227 6.618 1.00 86.50 112 LEU A C 1
ATOM 911 O O . LEU A 1 112 ? 23.564 -9.218 7.705 1.00 86.50 112 LEU A O 1
ATOM 915 N N . PHE A 1 113 ? 21.688 -9.531 6.526 1.00 82.81 113 PHE A N 1
ATOM 916 C CA . PHE A 1 113 ? 20.897 -9.937 7.687 1.00 82.81 113 PHE A CA 1
ATOM 917 C C . PHE A 1 113 ? 21.363 -11.279 8.269 1.00 82.81 113 PHE A C 1
ATOM 919 O O . PHE A 1 113 ? 21.314 -11.457 9.487 1.00 82.81 113 PHE A O 1
ATOM 926 N N . LEU A 1 114 ? 21.802 -12.214 7.424 1.00 82.44 114 LEU A N 1
ATOM 927 C CA . LEU A 1 114 ? 22.307 -13.520 7.839 1.00 82.44 114 LEU A CA 1
ATOM 928 C C . LEU A 1 114 ? 23.700 -13.401 8.468 1.00 82.44 114 LEU A C 1
ATOM 930 O O . LEU A 1 114 ? 23.918 -13.915 9.562 1.00 82.44 114 LEU A O 1
ATOM 934 N N . LEU A 1 115 ? 24.588 -12.624 7.852 1.00 81.69 115 LEU A N 1
ATOM 935 C CA . LEU A 1 115 ? 25.921 -12.324 8.367 1.00 81.69 115 LEU A CA 1
ATOM 936 C C . LEU A 1 115 ? 25.840 -11.629 9.733 1.00 81.69 115 LEU A C 1
ATOM 938 O O . LEU A 1 115 ? 26.462 -12.039 10.711 1.00 81.69 115 LEU A O 1
ATOM 942 N N . GLY A 1 116 ? 24.953 -10.638 9.842 1.00 78.06 116 GLY A N 1
ATOM 943 C CA . GLY A 1 116 ? 24.656 -9.960 11.098 1.00 78.06 116 GLY A CA 1
ATOM 944 C C . GLY A 1 116 ? 23.976 -10.841 12.151 1.00 78.06 116 GLY A C 1
ATOM 945 O O . GLY A 1 116 ? 23.801 -10.368 13.271 1.00 78.06 116 GLY A O 1
ATOM 946 N N . LYS A 1 117 ? 23.553 -12.075 11.834 1.00 71.50 117 LYS A N 1
ATOM 947 C CA . LYS A 1 117 ? 23.165 -13.099 12.823 1.00 71.50 117 LYS A CA 1
ATOM 948 C C . LYS A 1 117 ? 24.343 -13.990 13.209 1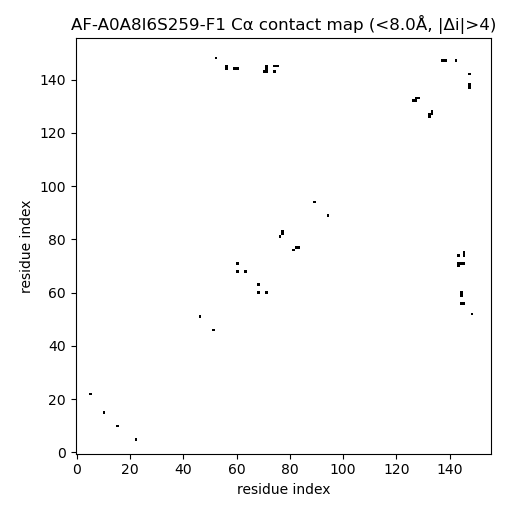.00 71.50 117 LYS A C 1
ATOM 950 O O . LYS A 1 117 ? 24.456 -14.301 14.385 1.00 71.50 117 LYS A O 1
ATOM 955 N N . GLN A 1 118 ? 25.188 -14.365 12.249 1.00 70.94 118 GLN A N 1
ATOM 956 C CA . GLN A 1 118 ? 26.348 -15.236 12.469 1.00 70.94 118 GLN A CA 1
ATOM 957 C C . GLN A 1 118 ? 27.384 -14.611 13.414 1.00 70.94 118 GLN A C 1
ATOM 959 O O . GLN A 1 118 ? 27.965 -15.318 14.224 1.00 70.94 118 GLN A O 1
ATOM 964 N N . PHE A 1 119 ? 27.560 -13.287 13.376 1.00 70.19 119 PHE A N 1
ATOM 965 C CA . PHE A 1 119 ? 28.501 -12.577 14.255 1.00 70.19 119 PHE A CA 1
ATOM 966 C C . PHE A 1 119 ? 27.900 -12.081 15.580 1.00 70.19 119 PHE A C 1
ATOM 968 O O . PHE A 1 119 ? 28.511 -11.260 16.266 1.00 70.19 119 PHE A O 1
ATOM 975 N N . ARG A 1 120 ? 26.694 -12.522 15.967 1.00 64.25 120 ARG A N 1
ATOM 976 C CA . ARG A 1 120 ? 26.138 -12.139 17.275 1.00 64.25 120 ARG A CA 1
ATOM 977 C C . ARG A 1 120 ? 26.719 -13.049 18.354 1.00 64.25 120 ARG A C 1
ATOM 979 O O . ARG A 1 120 ? 26.585 -14.260 18.222 1.00 64.25 120 ARG A O 1
ATOM 986 N N . PRO A 1 121 ? 27.301 -12.505 19.438 1.00 65.88 121 PRO A N 1
ATOM 987 C CA . PRO A 1 121 ? 27.716 -13.334 20.557 1.00 65.88 121 PRO A CA 1
ATOM 988 C C . PRO A 1 121 ? 26.490 -14.050 21.133 1.00 65.88 121 PRO A C 1
ATOM 990 O O . PRO A 1 121 ? 25.437 -13.438 21.329 1.00 65.88 121 PRO A O 1
ATOM 993 N N . ASP A 1 122 ? 26.655 -15.334 21.436 1.00 61.94 122 ASP A N 1
ATOM 994 C CA . ASP A 1 122 ? 25.631 -16.308 21.853 1.00 61.94 122 ASP A CA 1
ATOM 995 C C . ASP A 1 122 ? 24.730 -15.830 23.024 1.00 61.94 122 ASP A C 1
ATOM 997 O O . ASP A 1 122 ? 23.589 -16.251 23.220 1.00 61.94 122 ASP A O 1
ATOM 1001 N N . ARG A 1 123 ? 25.187 -14.817 23.773 1.00 56.56 123 ARG A N 1
ATOM 1002 C CA . ARG A 1 123 ? 24.406 -14.124 24.813 1.00 56.56 123 ARG A CA 1
ATOM 1003 C C . ARG A 1 123 ? 23.186 -13.350 24.277 1.00 56.56 123 ARG A C 1
ATOM 1005 O O . ARG A 1 123 ? 22.320 -12.991 25.073 1.00 56.56 123 ARG A O 1
ATOM 1012 N N . TYR A 1 124 ? 23.090 -13.086 22.970 1.00 56.69 124 TYR A N 1
ATOM 1013 C CA . TYR A 1 124 ? 21.980 -12.336 22.355 1.00 56.69 124 TYR A CA 1
ATOM 1014 C C . TYR A 1 124 ? 20.776 -13.207 21.945 1.00 56.69 124 TYR A C 1
ATOM 1016 O O . TYR A 1 124 ? 19.683 -12.663 21.757 1.00 56.69 124 TYR A O 1
ATOM 1024 N N . ASP A 1 125 ? 20.935 -14.530 21.809 1.00 55.97 125 ASP A N 1
ATOM 1025 C CA . ASP A 1 125 ? 19.852 -15.424 21.359 1.00 55.97 125 ASP A CA 1
ATOM 1026 C C . ASP A 1 125 ? 18.964 -15.949 22.505 1.00 55.97 125 ASP A C 1
ATOM 1028 O O . ASP A 1 125 ? 17.811 -16.317 22.270 1.00 55.97 125 ASP A O 1
ATOM 1032 N N . ARG A 1 126 ? 19.405 -15.837 23.768 1.00 55.06 126 ARG A N 1
ATOM 1033 C CA . ARG A 1 126 ? 18.627 -16.260 24.955 1.00 55.06 126 ARG A CA 1
ATOM 1034 C C . ARG A 1 126 ? 17.348 -15.447 25.230 1.00 55.06 126 ARG A C 1
ATOM 1036 O O . ARG A 1 126 ? 16.589 -15.814 26.114 1.00 55.06 126 ARG A O 1
ATOM 1043 N N . LYS A 1 127 ? 17.078 -14.367 24.480 1.00 54.25 127 LYS A N 1
ATOM 1044 C CA . LYS A 1 127 ? 15.853 -13.537 24.604 1.00 54.25 127 LYS A CA 1
ATOM 1045 C C . LYS A 1 127 ? 14.831 -13.748 23.476 1.00 54.25 127 LYS A C 1
ATOM 1047 O O . LYS A 1 127 ? 13.860 -13.001 23.366 1.00 54.25 127 LYS A O 1
ATOM 1052 N N . ARG A 1 128 ? 15.043 -14.719 22.574 1.00 52.78 128 ARG A N 1
ATOM 1053 C CA . ARG A 1 128 ? 14.113 -14.990 21.452 1.00 52.78 128 ARG A CA 1
ATOM 1054 C C . ARG A 1 128 ? 13.009 -15.994 21.771 1.00 52.78 128 ARG A C 1
ATOM 1056 O O . ARG A 1 128 ? 12.030 -16.044 21.031 1.00 52.78 128 ARG A O 1
ATOM 1063 N N . THR A 1 129 ? 13.131 -16.734 22.867 1.00 53.50 129 THR A N 1
ATOM 1064 C CA . THR A 1 129 ? 12.046 -17.549 23.437 1.00 53.50 129 THR A CA 1
ATOM 1065 C C . THR A 1 129 ? 11.013 -16.703 24.182 1.00 53.50 129 THR A C 1
ATOM 1067 O O . THR A 1 129 ? 9.916 -17.183 24.461 1.00 53.50 129 THR A O 1
ATOM 1070 N N . ASP A 1 130 ? 11.311 -15.424 24.439 1.00 58.84 130 ASP A N 1
ATOM 1071 C CA . ASP A 1 130 ? 10.360 -14.483 25.017 1.00 58.84 130 ASP A CA 1
ATOM 1072 C C . ASP A 1 130 ? 9.221 -14.240 24.018 1.00 58.84 130 ASP A C 1
ATOM 1074 O O . ASP A 1 130 ? 9.364 -13.542 23.006 1.00 58.84 130 ASP A O 1
ATOM 1078 N N . SER A 1 131 ? 8.049 -14.794 24.321 1.00 61.12 131 SER A N 1
ATOM 1079 C CA . SER A 1 131 ? 6.816 -14.683 23.526 1.00 61.12 131 SER A CA 1
ATOM 1080 C C . SER A 1 131 ? 6.490 -13.237 23.110 1.00 61.12 131 SER A C 1
ATOM 1082 O O . SER A 1 131 ? 5.999 -12.991 22.003 1.00 61.12 131 SER A O 1
ATOM 1084 N N . LYS A 1 132 ? 6.849 -12.250 23.945 1.00 58.72 132 LYS A N 1
ATOM 1085 C CA . LYS A 1 132 ? 6.723 -10.808 23.661 1.00 58.72 132 LYS A CA 1
ATOM 1086 C C . LYS A 1 132 ? 7.638 -10.309 22.533 1.00 58.72 132 LYS A C 1
ATOM 1088 O O . LYS A 1 132 ? 7.210 -9.449 21.759 1.00 58.72 132 LYS A O 1
ATOM 1093 N N . ALA A 1 133 ? 8.870 -10.806 22.409 1.00 59.66 133 ALA A N 1
ATOM 1094 C CA . ALA A 1 133 ? 9.816 -10.371 21.375 1.00 59.66 133 ALA A CA 1
ATOM 1095 C C . ALA A 1 133 ? 9.416 -10.891 19.982 1.00 59.66 133 ALA A C 1
ATOM 1097 O O . ALA A 1 133 ? 9.454 -10.143 18.999 1.00 59.66 133 ALA A O 1
ATOM 1098 N N . VAL A 1 134 ? 8.931 -12.135 19.911 1.00 60.78 134 VAL A N 1
ATOM 1099 C CA . VAL A 1 134 ? 8.368 -12.739 18.689 1.00 60.78 134 VAL A CA 1
ATOM 1100 C C . VAL A 1 134 ? 7.115 -11.983 18.227 1.00 60.78 134 VAL A C 1
ATOM 1102 O O . VAL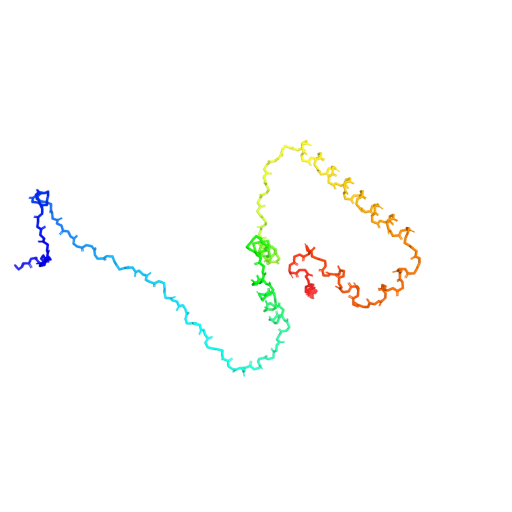 A 1 134 ? 6.965 -11.688 17.037 1.00 60.78 134 VAL A O 1
ATOM 1105 N N . LEU A 1 135 ? 6.241 -11.587 19.161 1.00 56.81 135 LEU A N 1
ATOM 1106 C CA . LEU A 1 135 ? 5.036 -10.808 18.855 1.00 56.81 135 LEU A CA 1
ATOM 1107 C C . LEU A 1 135 ? 5.371 -9.424 18.265 1.00 56.81 135 LEU A C 1
ATOM 1109 O O . LEU A 1 135 ? 4.720 -8.984 17.317 1.00 56.81 135 LEU A O 1
ATOM 1113 N N . LYS A 1 136 ? 6.418 -8.752 18.770 1.00 57.12 136 LYS A N 1
ATOM 1114 C CA . LYS A 1 136 ? 6.901 -7.470 18.222 1.00 57.12 136 LYS A CA 1
ATOM 1115 C C . LYS A 1 136 ? 7.463 -7.608 16.801 1.00 57.12 136 LYS A C 1
ATOM 1117 O O . LYS A 1 136 ? 7.255 -6.712 15.988 1.00 57.12 136 LYS A O 1
ATOM 1122 N N . GLN A 1 137 ? 8.108 -8.728 16.460 1.00 57.53 137 GLN A N 1
ATOM 1123 C CA . GLN A 1 137 ? 8.588 -8.976 15.091 1.00 57.53 137 GLN A CA 1
ATOM 1124 C C . GLN A 1 137 ? 7.454 -9.209 14.083 1.00 57.53 137 GLN A C 1
ATOM 1126 O O . GLN A 1 137 ? 7.570 -8.769 12.940 1.00 57.53 137 GLN A O 1
ATOM 1131 N N . LYS A 1 138 ? 6.349 -9.847 14.493 1.00 55.28 138 LYS A N 1
ATOM 1132 C CA . LYS A 1 138 ? 5.152 -9.994 13.642 1.00 55.28 138 LYS A CA 1
ATOM 1133 C C . LYS A 1 138 ? 4.437 -8.661 13.385 1.00 55.28 138 LYS A C 1
ATOM 1135 O O . LYS A 1 138 ? 3.758 -8.522 12.378 1.00 55.28 138 LYS A O 1
ATOM 1140 N N . ARG A 1 139 ? 4.631 -7.673 14.264 1.00 56.94 139 ARG A N 1
ATOM 1141 C CA . ARG A 1 139 ? 4.070 -6.314 14.175 1.00 56.94 139 ARG A CA 1
ATOM 1142 C C . ARG A 1 139 ? 4.984 -5.308 13.461 1.00 56.94 139 ARG A C 1
ATOM 1144 O O . ARG A 1 139 ? 4.793 -4.109 13.638 1.00 56.94 139 ARG A O 1
ATOM 1151 N N . LYS A 1 140 ? 6.003 -5.757 12.711 1.00 55.78 140 LYS A N 1
ATOM 1152 C CA . LYS A 1 140 ? 6.942 -4.847 12.031 1.00 55.78 140 LYS A CA 1
ATOM 1153 C C . LYS A 1 140 ? 6.189 -3.772 11.237 1.00 55.78 140 LYS A C 1
ATOM 1155 O O . LYS A 1 140 ? 5.399 -4.074 10.345 1.00 55.78 140 LYS A O 1
ATOM 1160 N N . ILE A 1 141 ? 6.489 -2.523 11.584 1.00 42.75 141 ILE A N 1
ATOM 1161 C CA . ILE A 1 141 ? 6.034 -1.295 10.932 1.00 42.75 141 ILE A CA 1
ATOM 1162 C C . ILE A 1 141 ? 6.301 -1.427 9.425 1.00 42.75 141 ILE A C 1
ATOM 1164 O O . ILE A 1 141 ? 7.435 -1.676 9.019 1.00 42.75 141 ILE A O 1
ATOM 1168 N N . GLY A 1 142 ? 5.246 -1.344 8.612 1.00 48.78 142 GLY A N 1
ATOM 1169 C CA . GLY A 1 142 ? 5.294 -1.547 7.155 1.00 48.78 142 GLY A CA 1
ATOM 1170 C C . GLY A 1 142 ? 4.536 -2.782 6.656 1.00 48.78 142 GLY A C 1
ATOM 1171 O O . GLY A 1 142 ? 4.220 -2.866 5.474 1.00 48.78 142 GLY A O 1
ATOM 1172 N N . SER A 1 143 ? 4.179 -3.712 7.546 1.00 60.47 143 SER A N 1
ATOM 1173 C CA . SER A 1 143 ? 3.100 -4.671 7.300 1.00 60.47 143 SER A CA 1
ATOM 1174 C C . SER A 1 143 ? 1.781 -3.927 7.511 1.00 60.47 143 SER A C 1
ATOM 1176 O O . SER A 1 143 ? 1.455 -3.629 8.659 1.00 60.47 143 SER A O 1
ATOM 1178 N N . GLY A 1 144 ? 1.071 -3.577 6.433 1.00 65.81 144 GLY A N 1
ATOM 1179 C CA . GLY A 1 144 ? -0.178 -2.806 6.482 1.00 65.81 144 GLY A CA 1
ATOM 1180 C C . GLY A 1 144 ? -1.168 -3.293 7.547 1.00 65.81 144 GLY A C 1
ATOM 1181 O O . GLY A 1 144 ? -1.138 -4.456 7.959 1.00 65.81 144 GLY A O 1
ATOM 1182 N N . ILE A 1 145 ? -2.023 -2.389 8.036 1.00 74.38 145 ILE A N 1
ATOM 1183 C CA . ILE A 1 145 ? -2.862 -2.575 9.243 1.00 74.38 145 ILE A CA 1
ATOM 1184 C C . ILE A 1 145 ? -3.691 -3.863 9.172 1.00 74.38 145 ILE A C 1
ATOM 1186 O O . ILE A 1 145 ? -3.935 -4.504 10.190 1.00 74.38 145 ILE A O 1
ATOM 1190 N N . LEU A 1 146 ? -4.060 -4.293 7.966 1.00 70.94 146 LEU A N 1
ATOM 1191 C CA . LEU A 1 146 ? -4.826 -5.511 7.730 1.00 70.94 146 LEU A CA 1
ATOM 1192 C C . LEU A 1 146 ? -4.061 -6.802 8.092 1.00 70.94 146 LEU A C 1
ATOM 1194 O O . LEU A 1 146 ? -4.653 -7.752 8.601 1.00 70.94 146 LEU A O 1
ATOM 1198 N N . ASN A 1 147 ? -2.741 -6.834 7.896 1.00 68.62 147 ASN A N 1
ATOM 1199 C CA . ASN A 1 147 ? -1.901 -8.013 8.150 1.00 68.62 147 ASN A CA 1
ATOM 1200 C C . ASN A 1 147 ? -1.600 -8.238 9.643 1.00 68.62 147 ASN A C 1
ATOM 1202 O O . ASN A 1 147 ? -1.202 -9.336 10.036 1.00 68.62 147 ASN A O 1
ATOM 1206 N N . VAL A 1 148 ? -1.800 -7.223 10.491 1.00 63.88 148 VAL A N 1
ATOM 1207 C CA . VAL A 1 148 ? -1.491 -7.274 11.932 1.00 63.88 148 VAL A CA 1
ATOM 1208 C C . VAL A 1 148 ? -2.429 -8.219 12.696 1.00 63.88 148 VAL A C 1
ATOM 1210 O O . VAL A 1 148 ? -2.034 -8.784 13.718 1.00 63.88 148 VAL A O 1
ATOM 1213 N N . TYR A 1 149 ? -3.648 -8.439 12.196 1.00 63.59 149 TYR A N 1
ATOM 1214 C CA . TYR A 1 149 ? -4.711 -9.141 12.930 1.00 63.59 149 TYR A CA 1
ATOM 1215 C C . TYR A 1 149 ? -4.908 -10.612 12.524 1.00 63.59 149 TYR A C 1
ATOM 1217 O O . TYR A 1 149 ? -5.787 -11.288 13.061 1.00 63.59 149 TYR A O 1
ATOM 1225 N N . GLY A 1 150 ? -4.045 -11.133 11.641 1.0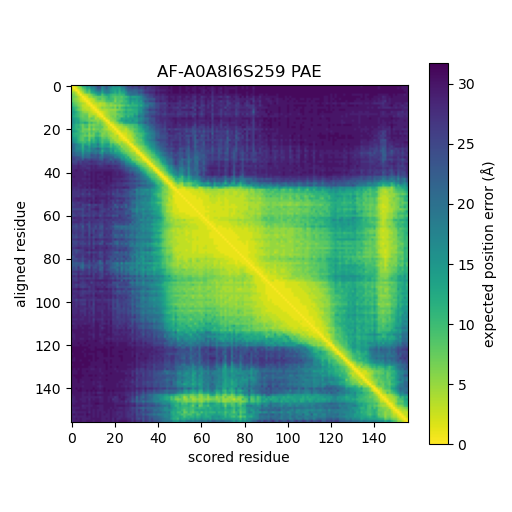0 60.88 150 GLY A N 1
ATOM 1226 C CA . GLY A 1 150 ? -4.037 -12.533 11.211 1.00 60.88 150 GLY A CA 1
ATOM 1227 C C . GLY A 1 150 ? -5.193 -12.904 10.272 1.00 60.88 150 GLY A C 1
ATOM 1228 O O . GLY A 1 150 ? -6.301 -12.379 10.355 1.00 60.88 150 GLY A O 1
ATOM 1229 N N . THR A 1 151 ? -4.945 -13.841 9.358 1.00 64.50 151 THR A N 1
ATOM 1230 C CA . THR A 1 151 ? -5.956 -14.318 8.408 1.00 64.50 151 THR A CA 1
ATOM 1231 C C . THR A 1 151 ? -6.804 -15.430 9.029 1.00 64.50 151 THR A C 1
ATOM 1233 O O . THR A 1 151 ? -6.289 -16.359 9.652 1.00 64.50 151 THR A O 1
ATOM 1236 N N . VAL A 1 152 ? -8.129 -15.354 8.872 1.00 63.56 152 VAL A N 1
ATOM 1237 C CA . VAL A 1 152 ? -9.028 -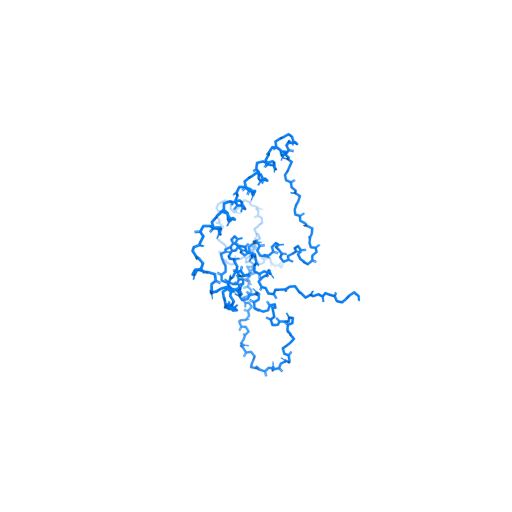16.460 9.235 1.00 63.56 152 VAL A CA 1
ATOM 1238 C C . VAL A 1 152 ? -8.989 -17.481 8.102 1.00 63.56 152 VAL A C 1
ATOM 1240 O O . VAL A 1 152 ? -9.294 -17.144 6.958 1.00 63.56 152 VAL A O 1
ATOM 1243 N N . LYS A 1 153 ? -8.618 -18.731 8.402 1.00 72.62 153 LYS A N 1
ATOM 1244 C CA . LYS A 1 153 ? -8.727 -19.826 7.430 1.00 72.62 153 LYS A CA 1
ATOM 1245 C C . LYS A 1 153 ? -10.210 -20.055 7.131 1.00 72.62 153 LYS A C 1
ATOM 1247 O O . LYS A 1 153 ? -10.959 -20.450 8.021 1.00 72.62 153 LYS A O 1
ATOM 1252 N N . LYS A 1 154 ? -10.640 -19.796 5.894 1.00 69.31 154 LYS A N 1
ATOM 1253 C CA . LYS A 1 154 ? -11.974 -20.197 5.434 1.00 69.31 154 LYS A CA 1
ATOM 1254 C C . LYS A 1 154 ? -11.994 -21.727 5.372 1.00 69.31 154 LYS A C 1
ATOM 1256 O O . LYS A 1 154 ? -11.105 -22.308 4.749 1.00 69.31 154 LYS A O 1
ATOM 1261 N N . LYS A 1 155 ? -12.948 -22.371 6.056 1.00 70.31 155 LYS A N 1
ATOM 1262 C CA . LYS A 1 155 ? -13.229 -23.793 5.812 1.00 70.31 155 LYS A CA 1
ATOM 1263 C C . LYS A 1 155 ? -13.702 -23.899 4.357 1.00 70.31 155 LYS A C 1
ATOM 1265 O O . LYS A 1 155 ? -14.527 -23.082 3.949 1.00 70.31 155 LYS A O 1
ATOM 1270 N N . LYS A 1 156 ? -13.061 -24.780 3.585 1.00 60.28 156 LYS A N 1
ATOM 1271 C CA . LYS A 1 156 ? -13.514 -25.142 2.239 1.00 60.28 156 LYS A CA 1
ATOM 1272 C C . LYS A 1 156 ? -14.820 -25.911 2.337 1.00 60.28 156 LYS A C 1
ATOM 1274 O O . LYS A 1 156 ? -14.972 -26.619 3.359 1.00 60.28 156 LYS A O 1
#

Solvent-accessible surface area (backbone atoms only — not comparable to full-atom values): 10444 Å² total; per-residue (Å²): 138,82,83,87,69,69,94,80,73,77,83,49,91,76,58,72,66,84,60,87,84,78,90,81,82,81,77,80,83,72,79,78,77,74,75,81,76,72,82,77,78,77,78,83,61,80,78,50,68,69,58,54,52,51,50,52,49,54,57,56,49,68,77,48,55,71,73,56,39,53,50,47,51,51,53,51,40,44,74,75,66,47,82,77,81,83,77,80,90,69,61,65,71,60,54,52,50,52,54,50,51,54,49,52,53,54,48,51,54,49,51,53,54,50,53,66,53,73,74,50,64,76,84,68,60,80,60,62,80,40,69,68,54,52,52,54,61,71,56,42,89,84,61,54,77,77,66,64,75,61,85,81,83,75,84,126

Radius of gyration: 31.53 Å; Cα contacts (8 Å, |Δi|>4): 29; chains: 1; bounding box: 83×78×49 Å

Secondary structure (DSSP, 8-state):
------TT----TTTTSSPPP---------------------------HHHHHHHHHHHHHHTS-HHHHHHHHHHHHHHTTPPPPPPPP--HHHHHHHHHHHHHHHHHHHHHHHHHHHTS-GGGGGGSS-HHHHHHHHT-TTS-GGGGG-------

Sequence (156 aa):
MGESGDPYFVPTRSSVRGVKHEVVVFSEKRHEKKPVVAAEKSNIKELDMKQARFEIYKFAQTGLTNPDKHKSNKELALALGAVPPKNKYLNYKKLKEERKREKEEKNKKKDLFLLGKQFRPDRYDRKRTDSKAVLKQKRKIGSGILNVYGTVKKKK

Organism: Cimex lectularius (NCBI:txid79782)

Foldseek 3Di:
DDDDDDPPDDDDPVNPPPDDDDDDDDDPPDPPPDPPPDPDPDPPPPDDPVNVLVVVLVVVLVPDDPVLNVVLVLVVCVVVPHDDDDDDDDDPVVVVVVVVVVVVVVVVVVVVVVVVVVPDPPVVCVCVVPPVVVLVVQVPDPPRSVSNPDDDDDDD

InterPro domains:
  IPR027973 40S small subunit processome assembly factor 1-like [PF15375] (29-124)
  IPR052852 SSU Processome Component [PTHR28366] (28-140)

Mean predicted aligned error: 17.2 Å